Protein AF-A0A2H0BUR9-F1 (afdb_monomer_lite)

Radius of gyration: 14.23 Å; chains: 1; bounding box: 32×29×33 Å

Secondary structure (DSSP, 8-state):
---S--PPPTT--HHHHHHHHHHHHHSEEEEEEEEEEEES-TT---EEEEEEEEEEEE-S-----TT---------HHHHHHHHHH---

InterPro domains:
  IPR000086 NUDIX hydrolase domain [PF00293] (2-82)
  IPR000086 NUDIX hydrolase domain [PS51462] (1-89)
  IPR015797 NUDIX hydrolase-like domain superfamily [SSF55811] (2-84)

Foldseek 3Di:
DDDFFDDDDVPDDLVRRSQVRCCQQAQKGFDKDWDDKDDPDPVDPDIDTDIDGPPIDRHDHHHDDPPDDHDDDDDDPVVVVVCVPVPDD

Sequence (89 aa):
MELPGGAKNEGESPEDTIRRELLEKTGYTAEFYFVTRCLECGYSNTDRHCFVATHCKKVSEQQLDENEYVEVITMTLDDFRKHLRTALD

Structure (mmCIF, N/CA/C/O backbone):
data_AF-A0A2H0BUR9-F1
#
_entry.id   AF-A0A2H0BUR9-F1
#
loop_
_atom_site.group_PDB
_atom_site.id
_atom_site.type_symbol
_atom_site.label_atom_id
_atom_site.label_alt_id
_atom_site.label_comp_id
_atom_site.label_asym_id
_atom_site.label_entity_id
_atom_site.label_seq_id
_atom_site.pdbx_PDB_ins_code
_atom_site.Cartn_x
_atom_site.Cartn_y
_atom_site.Cartn_z
_atom_site.occupancy
_atom_site.B_iso_or_equiv
_atom_site.auth_seq_id
_atom_site.auth_comp_id
_atom_site.auth_asym_id
_atom_site.auth_atom_id
_atom_site.pdbx_PDB_model_num
ATOM 1 N N . MET A 1 1 ? 9.186 8.202 -6.172 1.00 88.25 1 MET A N 1
ATOM 2 C CA . MET A 1 1 ? 7.934 7.411 -6.142 1.00 88.25 1 MET A CA 1
ATOM 3 C C . MET A 1 1 ? 7.856 6.660 -4.832 1.00 88.25 1 MET A C 1
ATOM 5 O O . MET A 1 1 ? 8.893 6.250 -4.324 1.00 88.25 1 MET A O 1
ATOM 9 N N . GLU A 1 2 ? 6.649 6.464 -4.318 1.00 92.50 2 GLU A N 1
ATOM 10 C CA . GLU A 1 2 ? 6.397 5.729 -3.079 1.00 92.50 2 GLU A CA 1
ATOM 11 C C . GLU A 1 2 ? 5.297 4.686 -3.304 1.00 92.50 2 GLU A C 1
ATOM 13 O O . GLU A 1 2 ? 4.539 4.765 -4.272 1.00 92.50 2 GLU A O 1
ATOM 18 N N . LEU A 1 3 ? 5.240 3.680 -2.431 1.00 94.81 3 LEU A N 1
ATOM 19 C CA . LEU A 1 3 ? 4.134 2.724 -2.400 1.00 94.81 3 LEU A CA 1
ATOM 20 C C . LEU A 1 3 ? 2.953 3.338 -1.626 1.00 94.81 3 LEU A C 1
ATOM 22 O O . LEU A 1 3 ? 3.196 4.084 -0.677 1.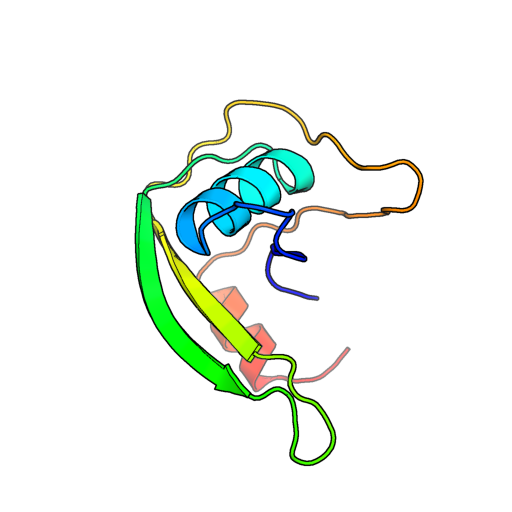00 94.81 3 LEU A O 1
ATOM 26 N N . PRO A 1 4 ? 1.693 3.017 -1.976 1.00 95.88 4 PRO A N 1
ATOM 27 C CA . PRO A 1 4 ? 0.538 3.513 -1.235 1.00 95.88 4 PRO A CA 1
ATOM 28 C C . PRO A 1 4 ? 0.539 2.987 0.205 1.00 95.88 4 PRO A C 1
ATOM 30 O O . PRO A 1 4 ? 0.843 1.818 0.458 1.00 95.88 4 PRO A O 1
ATOM 33 N N . GLY A 1 5 ? 0.168 3.856 1.138 1.00 95.62 5 GLY A N 1
ATOM 34 C CA . GLY A 1 5 ? 0.079 3.561 2.562 1.00 95.62 5 GLY A CA 1
ATOM 35 C C . GLY A 1 5 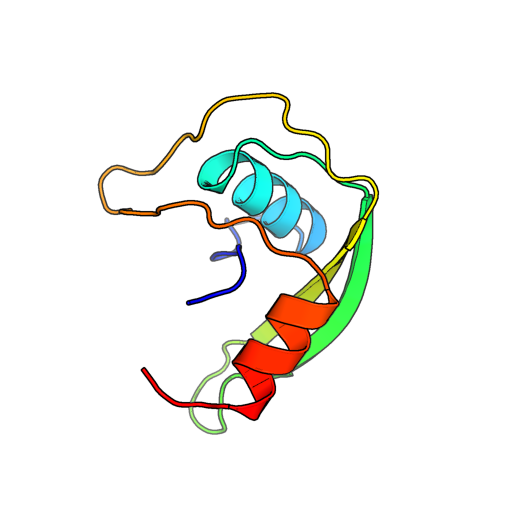? -0.001 4.843 3.384 1.00 95.62 5 GLY A C 1
ATOM 36 O O . GLY A 1 5 ? 0.139 5.945 2.851 1.00 95.62 5 GLY A O 1
ATOM 37 N N . GLY A 1 6 ? -0.187 4.687 4.690 1.00 95.62 6 GLY A N 1
ATOM 38 C CA . GLY A 1 6 ? -0.297 5.806 5.615 1.00 95.62 6 GLY A CA 1
ATOM 39 C C . GLY A 1 6 ? -0.351 5.355 7.065 1.00 95.62 6 GLY A C 1
ATOM 40 O O . GLY A 1 6 ? -0.059 4.199 7.390 1.00 95.62 6 GLY A O 1
ATOM 41 N N . ALA A 1 7 ? -0.658 6.306 7.941 1.00 95.50 7 ALA A N 1
ATOM 42 C CA . ALA A 1 7 ? -0.696 6.073 9.372 1.00 95.50 7 ALA A CA 1
ATOM 43 C C . ALA A 1 7 ? -1.981 5.345 9.776 1.00 95.50 7 ALA A C 1
ATOM 45 O O . ALA A 1 7 ? -3.052 5.523 9.202 1.00 95.50 7 ALA A O 1
ATOM 46 N N . LYS A 1 8 ? -1.851 4.525 10.812 1.00 96.12 8 LYS A N 1
ATOM 47 C CA . LYS A 1 8 ? -2.968 3.818 11.424 1.00 96.12 8 LYS A CA 1
ATOM 48 C C . LYS A 1 8 ? -3.808 4.786 12.255 1.00 96.12 8 LYS A C 1
ATOM 50 O O . LYS A 1 8 ? -3.251 5.477 13.111 1.00 96.12 8 LYS A O 1
ATOM 55 N N . ASN A 1 9 ? -5.126 4.774 12.073 1.00 95.88 9 ASN A N 1
ATOM 56 C CA . ASN A 1 9 ? -6.027 5.510 12.960 1.00 95.88 9 ASN A CA 1
ATOM 57 C C . ASN A 1 9 ? -6.178 4.804 14.316 1.00 95.88 9 ASN A C 1
ATOM 59 O O . ASN A 1 9 ? -5.859 3.622 14.484 1.00 95.88 9 ASN A O 1
ATOM 63 N N . GLU A 1 10 ? -6.683 5.521 15.317 1.00 95.94 10 GLU A N 1
ATOM 64 C CA . GLU A 1 10 ? -6.953 4.917 16.620 1.00 95.94 10 GLU A CA 1
ATOM 65 C C . GLU A 1 10 ? -7.941 3.745 16.482 1.00 95.94 10 GLU A C 1
ATOM 67 O O . GLU A 1 10 ? -9.010 3.870 15.891 1.00 95.94 10 GLU A O 1
ATOM 72 N N . GLY A 1 11 ? -7.557 2.577 17.005 1.00 96.19 11 GLY A N 1
ATOM 73 C CA . GLY A 1 11 ? -8.363 1.355 16.938 1.00 96.19 11 GLY A CA 1
ATOM 74 C C . GLY A 1 11 ? -8.264 0.550 15.635 1.00 96.19 11 GLY A C 1
ATOM 75 O O . GLY A 1 11 ? -8.717 -0.592 15.629 1.00 96.19 11 GLY A O 1
ATOM 76 N N . GLU A 1 12 ? -7.634 1.063 14.571 1.00 97.19 12 GLU A N 1
ATOM 77 C CA . GLU A 1 12 ? -7.454 0.295 13.330 1.00 97.19 12 GLU A CA 1
ATOM 78 C C . GLU A 1 12 ? -6.452 -0.861 13.508 1.00 97.19 12 GLU A C 1
ATOM 80 O O . GLU A 1 12 ? -5.451 -0.771 14.242 1.00 97.19 12 GLU A O 1
ATOM 85 N N . SER A 1 13 ? -6.710 -1.963 12.797 1.00 97.75 13 SER A N 1
ATOM 86 C CA . SER A 1 13 ? -5.693 -2.977 12.516 1.00 97.75 13 SER A CA 1
ATOM 87 C C . SER A 1 13 ? -4.799 -2.524 11.348 1.00 97.75 13 SER A C 1
ATOM 89 O O . SER A 1 13 ? -5.220 -1.693 10.535 1.00 97.75 13 SER A O 1
ATOM 91 N N . PRO A 1 14 ? -3.565 -3.047 11.221 1.00 97.50 14 PRO A N 1
ATOM 92 C CA . PRO A 1 14 ? -2.731 -2.795 10.045 1.00 97.50 14 PRO A CA 1
ATOM 93 C C . PRO A 1 14 ? -3.421 -3.159 8.719 1.00 97.50 14 PRO A C 1
ATOM 95 O O . PRO A 1 14 ? -3.273 -2.443 7.729 1.00 97.50 14 PRO A O 1
ATOM 98 N N . GLU A 1 15 ? -4.211 -4.234 8.707 1.00 98.00 15 GLU A N 1
ATOM 99 C CA . GLU A 1 15 ? -5.006 -4.673 7.560 1.00 98.00 15 GLU A CA 1
ATOM 100 C C . GLU A 1 15 ? -6.110 -3.675 7.191 1.00 98.00 15 GLU A C 1
ATOM 102 O O . GLU A 1 15 ? -6.291 -3.380 6.008 1.00 98.00 15 GLU A O 1
ATOM 107 N N . ASP A 1 16 ? -6.839 -3.141 8.175 1.00 98.38 16 ASP A N 1
ATOM 108 C CA . ASP A 1 16 ? -7.873 -2.126 7.927 1.00 98.38 16 ASP A CA 1
ATOM 109 C C . ASP A 1 16 ? -7.246 -0.827 7.414 1.00 98.38 16 ASP A C 1
ATOM 111 O O . ASP A 1 16 ? -7.739 -0.235 6.454 1.00 98.38 16 ASP A O 1
ATOM 115 N N . THR A 1 17 ? -6.099 -0.451 7.991 1.00 98.25 17 THR A N 1
ATOM 116 C CA . THR A 1 17 ? -5.330 0.736 7.591 1.00 98.25 17 THR A CA 1
ATOM 117 C C . THR A 1 17 ? -4.952 0.658 6.118 1.00 98.25 17 THR A C 1
ATOM 119 O O . THR A 1 17 ? -5.292 1.544 5.343 1.00 98.25 17 THR A O 1
ATOM 122 N N . ILE A 1 18 ? -4.280 -0.418 5.688 1.00 98.31 18 ILE A N 1
ATOM 123 C CA . ILE A 1 18 ? -3.800 -0.508 4.303 1.00 98.31 18 ILE A CA 1
ATOM 124 C C . ILE A 1 18 ? -4.950 -0.635 3.293 1.00 98.31 18 ILE A C 1
ATOM 126 O O . ILE A 1 18 ? -4.830 -0.157 2.165 1.00 98.31 18 ILE A O 1
ATOM 130 N N . ARG A 1 19 ? -6.082 -1.236 3.691 1.00 98.44 19 ARG A N 1
ATOM 131 C CA . ARG A 1 19 ? -7.302 -1.285 2.869 1.00 98.44 19 ARG A CA 1
ATOM 132 C C . ARG A 1 19 ? -7.871 0.107 2.629 1.00 98.44 19 ARG A C 1
ATOM 134 O O . ARG A 1 19 ? -8.187 0.425 1.483 1.00 98.44 19 ARG A O 1
ATOM 141 N N . ARG A 1 20 ? -7.994 0.901 3.694 1.00 98.19 20 ARG A N 1
ATOM 142 C CA . ARG A 1 20 ? -8.470 2.283 3.635 1.00 98.19 20 ARG A CA 1
ATOM 143 C C . ARG A 1 20 ? -7.518 3.150 2.812 1.00 98.19 20 ARG A C 1
ATOM 145 O O . ARG A 1 20 ? -7.939 3.716 1.812 1.00 98.19 20 ARG A O 1
ATOM 152 N N . GLU A 1 21 ? -6.234 3.149 3.159 1.00 98.00 21 GLU A N 1
ATOM 153 C CA . GLU A 1 21 ? -5.199 3.960 2.505 1.00 98.00 21 GLU A CA 1
ATOM 154 C C . GLU A 1 21 ? -5.077 3.664 1.004 1.00 98.00 21 GLU A C 1
ATOM 156 O O . GLU A 1 21 ? -4.974 4.586 0.197 1.00 98.00 21 GLU A O 1
ATOM 161 N N . LEU A 1 22 ? -5.122 2.387 0.592 1.00 98.31 22 LEU A N 1
ATOM 162 C CA . LEU A 1 22 ? -5.108 2.042 -0.832 1.00 98.31 22 LEU A CA 1
ATOM 163 C C . LEU A 1 22 ? -6.339 2.617 -1.550 1.00 98.31 22 LEU A C 1
ATOM 165 O O . LEU A 1 22 ? -6.201 3.172 -2.643 1.00 98.31 22 LEU A O 1
ATOM 169 N N . LEU A 1 23 ? -7.528 2.486 -0.956 1.00 98.19 23 LEU A N 1
ATOM 170 C CA . LEU A 1 23 ? -8.774 2.959 -1.556 1.00 98.19 23 LEU A CA 1
ATOM 171 C C . LEU A 1 23 ? -8.811 4.488 -1.651 1.00 98.19 23 LEU A C 1
ATOM 173 O O . LEU A 1 23 ? -9.094 5.010 -2.725 1.00 98.19 23 LEU A O 1
ATOM 177 N N . GLU A 1 24 ? -8.484 5.193 -0.571 1.00 97.56 24 GLU A N 1
ATOM 178 C CA . GLU A 1 24 ? -8.444 6.660 -0.513 1.00 97.56 24 GLU A CA 1
ATOM 179 C C . GLU A 1 24 ? -7.440 7.216 -1.527 1.00 97.56 24 GLU A C 1
ATOM 181 O O . GLU A 1 24 ? -7.794 8.023 -2.388 1.00 97.56 24 GLU A O 1
ATOM 186 N N . LYS A 1 25 ? -6.207 6.698 -1.532 1.00 97.19 25 LYS A N 1
ATOM 187 C CA . LYS A 1 25 ? -5.120 7.257 -2.350 1.00 97.19 25 LYS A CA 1
ATOM 188 C C . LYS A 1 25 ? -5.157 6.859 -3.809 1.00 97.19 25 LYS A C 1
ATOM 190 O O . LYS A 1 25 ? -4.555 7.542 -4.631 1.00 97.19 25 LYS A O 1
ATOM 195 N N . THR A 1 26 ? -5.805 5.745 -4.147 1.00 97.56 26 THR A N 1
ATOM 196 C CA . THR A 1 26 ? -5.724 5.195 -5.510 1.00 97.56 26 THR A CA 1
ATOM 197 C C . THR A 1 26 ? -7.066 4.824 -6.132 1.00 97.56 26 THR A C 1
ATOM 199 O O . THR A 1 26 ? -7.151 4.651 -7.349 1.00 97.56 26 THR A O 1
ATOM 202 N N . GLY A 1 27 ? -8.115 4.671 -5.322 1.00 98.12 27 GLY A N 1
ATOM 203 C CA . GLY A 1 27 ? -9.414 4.158 -5.753 1.00 98.12 27 GLY A CA 1
ATOM 204 C C . GLY A 1 27 ? -9.469 2.638 -5.946 1.00 98.12 27 GLY A C 1
ATOM 205 O O . GLY A 1 27 ? -10.462 2.120 -6.467 1.00 98.12 27 GLY A O 1
ATOM 206 N N . TYR A 1 28 ? -8.416 1.902 -5.567 1.00 98.50 28 TYR A N 1
ATOM 207 C CA . TYR A 1 28 ? -8.351 0.446 -5.711 1.00 98.50 28 TYR A CA 1
ATOM 208 C C . TYR A 1 28 ? -8.749 -0.298 -4.434 1.00 98.50 28 TYR A C 1
ATOM 210 O O . TYR A 1 28 ? -8.379 0.070 -3.325 1.00 98.50 28 TYR A O 1
ATOM 218 N N . THR A 1 29 ? -9.428 -1.429 -4.619 1.00 98.44 29 THR A N 1
ATOM 219 C CA . THR A 1 29 ? -9.582 -2.478 -3.600 1.00 98.44 29 THR A CA 1
ATOM 220 C C . THR A 1 29 ? -8.773 -3.714 -3.984 1.00 98.44 29 THR A C 1
ATOM 222 O O . THR A 1 29 ? -8.490 -3.912 -5.167 1.00 98.44 29 THR A O 1
ATOM 225 N N . ALA A 1 30 ? -8.401 -4.544 -3.008 1.00 98.56 30 ALA A N 1
ATOM 226 C CA . ALA A 1 30 ? -7.526 -5.694 -3.214 1.00 98.56 30 ALA A CA 1
ATOM 227 C C . ALA A 1 30 ? -7.672 -6.773 -2.124 1.00 98.56 30 ALA A C 1
ATOM 229 O O . ALA A 1 30 ? -8.272 -6.572 -1.058 1.00 98.56 30 ALA A O 1
ATOM 230 N N . GLU A 1 31 ? -7.055 -7.920 -2.390 1.00 98.56 31 GLU A N 1
ATOM 231 C CA . GLU A 1 31 ? -6.726 -8.934 -1.392 1.00 98.56 31 GLU A CA 1
ATOM 232 C C . GLU A 1 31 ? -5.324 -8.662 -0.843 1.00 98.56 31 GLU A C 1
ATOM 234 O O . GLU A 1 31 ? -4.386 -8.468 -1.616 1.00 98.56 31 GLU A O 1
ATOM 239 N N . PHE A 1 32 ? -5.182 -8.637 0.482 1.00 98.44 32 PHE A N 1
ATOM 240 C CA . PHE A 1 32 ? -3.943 -8.250 1.153 1.00 98.44 32 PHE A CA 1
ATOM 241 C C . PHE A 1 32 ? -3.331 -9.435 1.886 1.00 98.44 32 PHE A C 1
ATOM 243 O O . PHE A 1 32 ? -4.020 -10.144 2.619 1.00 98.44 32 PHE A O 1
ATOM 250 N N . TYR A 1 33 ? -2.020 -9.589 1.729 1.00 98.38 33 TYR A N 1
ATOM 251 C CA . TYR A 1 33 ? -1.222 -10.596 2.417 1.00 98.38 33 TYR A CA 1
ATOM 252 C C . TYR A 1 33 ? -0.111 -9.911 3.200 1.00 98.38 33 TYR A C 1
ATOM 254 O O . TYR A 1 33 ? 0.689 -9.170 2.626 1.00 98.38 33 TYR A O 1
ATOM 262 N N . PHE A 1 34 ? -0.066 -10.152 4.510 1.00 98.38 34 PHE A N 1
ATOM 263 C CA . PHE A 1 34 ? 0.998 -9.641 5.366 1.00 98.38 34 PHE A CA 1
ATOM 264 C C . PHE A 1 34 ? 2.345 -10.249 4.963 1.00 98.38 34 PHE A C 1
ATOM 266 O O . PHE A 1 34 ? 2.462 -11.463 4.795 1.00 98.38 34 PHE A O 1
ATOM 273 N N . VAL A 1 35 ? 3.361 -9.399 4.819 1.00 98.19 35 VAL A N 1
ATOM 274 C CA . VAL A 1 35 ? 4.728 -9.815 4.482 1.00 98.19 35 VAL A CA 1
ATOM 275 C C . VAL A 1 35 ? 5.619 -9.737 5.706 1.00 98.19 35 VAL A C 1
ATOM 277 O O . VAL A 1 35 ? 6.285 -10.708 6.057 1.00 98.19 35 VAL A O 1
ATOM 280 N N . THR A 1 36 ? 5.688 -8.557 6.322 1.00 97.62 36 THR A N 1
ATOM 281 C CA . THR A 1 36 ? 6.607 -8.308 7.430 1.00 97.62 36 THR A CA 1
ATOM 282 C C . THR A 1 36 ? 6.234 -7.053 8.206 1.00 97.62 36 THR A C 1
ATOM 284 O O . THR A 1 36 ? 5.489 -6.195 7.731 1.00 97.62 36 THR A O 1
ATOM 287 N N . ARG A 1 37 ? 6.820 -6.944 9.396 1.00 97.12 37 ARG A N 1
ATOM 288 C CA . ARG A 1 37 ? 6.856 -5.742 10.218 1.00 97.12 37 ARG A CA 1
ATOM 289 C C . ARG A 1 37 ? 8.317 -5.359 10.418 1.00 97.12 37 ARG A C 1
ATOM 291 O O . ARG A 1 37 ? 9.110 -6.193 10.854 1.00 97.12 37 ARG A O 1
ATOM 298 N N . CYS A 1 38 ? 8.671 -4.114 10.130 1.00 95.44 38 CYS A N 1
ATOM 299 C CA . CYS A 1 38 ? 10.016 -3.593 10.368 1.00 95.44 38 CYS A CA 1
ATOM 300 C C . CYS A 1 38 ? 9.971 -2.296 11.173 1.00 95.44 38 CYS A C 1
ATOM 302 O O . CYS A 1 38 ? 9.006 -1.546 11.090 1.00 95.44 38 CYS A O 1
ATOM 304 N N . LEU A 1 39 ? 11.013 -2.043 11.964 1.00 95.19 39 LEU A N 1
ATOM 305 C CA . LEU A 1 39 ? 11.210 -0.752 12.620 1.00 95.19 39 LEU A CA 1
ATOM 306 C C . LEU A 1 39 ? 11.818 0.233 11.622 1.00 95.19 39 LEU A C 1
ATOM 308 O O . LEU A 1 39 ? 12.687 -0.148 10.838 1.00 95.19 39 LEU A O 1
ATOM 312 N N . GLU A 1 40 ? 11.378 1.486 11.684 1.00 92.31 40 GLU A N 1
ATOM 313 C CA . GLU A 1 40 ? 11.852 2.567 10.815 1.00 92.31 40 GLU A CA 1
ATOM 314 C C . GLU A 1 40 ? 13.364 2.795 10.973 1.00 92.31 40 GLU A C 1
ATOM 316 O O . GLU A 1 40 ? 14.121 2.763 10.005 1.00 92.31 40 GLU A O 1
ATOM 321 N N . CYS A 1 41 ? 13.815 3.029 12.209 1.00 92.25 41 CYS A N 1
ATOM 322 C CA . CYS A 1 41 ? 15.216 3.269 12.545 1.00 92.25 41 CYS A CA 1
ATOM 323 C C . CYS A 1 41 ? 15.461 3.104 14.056 1.00 92.25 41 CYS A C 1
ATOM 325 O O . CYS A 1 41 ? 14.524 3.060 14.848 1.00 92.25 41 CYS A O 1
ATOM 327 N N . GLY A 1 42 ? 16.730 3.073 14.479 1.00 95.06 42 GLY A N 1
ATOM 328 C CA . GLY A 1 42 ? 17.113 2.896 15.891 1.00 95.06 42 GLY A CA 1
ATOM 329 C C . GLY A 1 42 ? 16.757 4.056 16.834 1.00 95.06 42 GLY A C 1
ATOM 330 O O . GLY A 1 42 ? 16.978 3.939 18.036 1.00 95.06 42 GLY A O 1
ATOM 3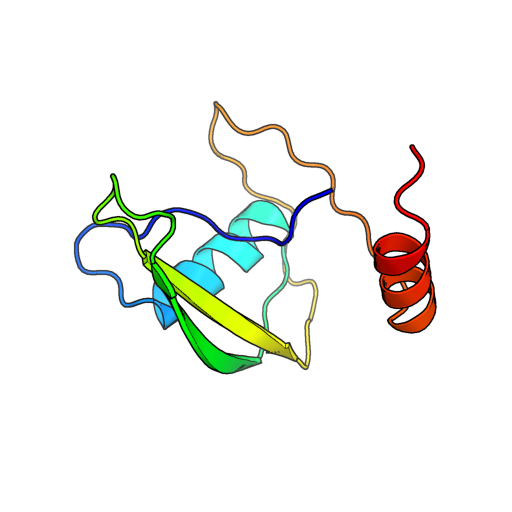31 N N . TYR A 1 43 ? 16.222 5.160 16.307 1.00 95.06 43 TYR A N 1
ATOM 332 C CA . TYR A 1 43 ? 15.822 6.349 17.069 1.00 95.06 43 TYR A CA 1
ATOM 333 C C . TYR A 1 43 ? 14.302 6.560 17.096 1.00 95.06 43 TYR A C 1
ATOM 335 O O . TYR A 1 43 ? 13.838 7.551 17.655 1.00 95.06 43 TYR A O 1
ATOM 343 N N . SER A 1 44 ? 13.530 5.655 16.488 1.00 95.12 44 SER A N 1
ATOM 344 C CA . SER A 1 44 ? 12.073 5.731 16.420 1.00 95.12 44 SER A CA 1
ATOM 345 C C . SER A 1 44 ? 11.434 4.441 16.928 1.00 95.12 44 SER A C 1
ATOM 347 O O . SER A 1 44 ? 11.995 3.354 16.799 1.00 95.12 44 SER A O 1
ATOM 349 N N . ASN A 1 45 ? 10.237 4.563 17.497 1.00 93.25 45 ASN A N 1
ATOM 350 C CA . ASN A 1 45 ? 9.361 3.431 17.790 1.00 93.25 45 ASN A CA 1
ATOM 351 C C . ASN A 1 45 ? 8.356 3.157 16.658 1.00 93.25 45 ASN A C 1
ATOM 353 O O . ASN A 1 45 ? 7.538 2.248 16.791 1.00 93.25 45 ASN A O 1
ATOM 357 N N . THR A 1 46 ? 8.410 3.925 15.565 1.00 95.00 46 THR A N 1
ATOM 358 C CA . THR A 1 46 ? 7.602 3.686 14.371 1.00 95.00 46 THR A CA 1
ATOM 359 C C . THR A 1 46 ? 7.967 2.339 13.769 1.00 95.00 46 THR A C 1
ATOM 361 O O . THR A 1 46 ? 9.134 2.061 13.474 1.00 95.00 46 THR A O 1
ATOM 364 N N . ASP A 1 47 ? 6.951 1.517 13.546 1.00 94.12 47 ASP A N 1
ATOM 365 C CA . ASP A 1 47 ? 7.048 0.340 12.709 1.00 94.12 47 ASP A CA 1
ATOM 366 C C . ASP A 1 47 ? 6.238 0.513 11.425 1.00 94.12 47 ASP A C 1
ATOM 368 O O . ASP A 1 47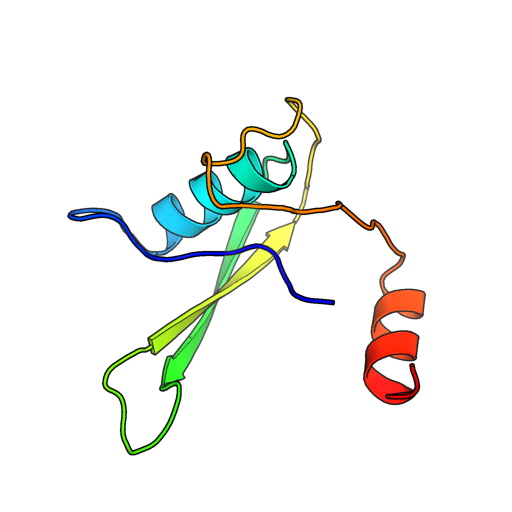 ? 5.292 1.296 11.338 1.00 94.12 47 ASP A O 1
ATOM 372 N N . ARG A 1 48 ? 6.635 -0.231 10.398 1.00 96.25 48 ARG A N 1
ATOM 373 C CA . ARG A 1 48 ? 5.912 -0.346 9.138 1.00 96.25 48 ARG A CA 1
ATOM 374 C C . ARG A 1 48 ? 5.421 -1.771 8.999 1.00 96.25 48 ARG A C 1
ATOM 376 O O . ARG A 1 48 ? 6.199 -2.716 9.130 1.00 96.25 48 ARG A O 1
ATOM 383 N N . HIS A 1 49 ? 4.131 -1.910 8.730 1.00 97.75 49 HIS A N 1
ATOM 384 C CA . HIS A 1 49 ? 3.505 -3.182 8.402 1.00 97.75 49 HIS A CA 1
ATOM 385 C C . HIS A 1 49 ? 3.360 -3.254 6.883 1.00 97.75 49 HIS A C 1
ATOM 387 O O . HIS A 1 49 ? 2.630 -2.469 6.282 1.00 97.75 49 HIS A O 1
ATOM 393 N N . CYS A 1 50 ? 4.102 -4.164 6.261 1.00 97.88 50 CYS A N 1
ATOM 394 C CA . CYS A 1 50 ? 4.195 -4.270 4.812 1.00 97.88 50 CYS A CA 1
ATOM 395 C C . CYS A 1 50 ? 3.302 -5.399 4.301 1.00 97.88 50 CYS A C 1
ATOM 397 O O . CYS A 1 50 ? 3.355 -6.525 4.806 1.00 97.88 50 CYS A O 1
ATOM 399 N N . PHE A 1 51 ? 2.542 -5.108 3.249 1.00 98.56 51 PHE A N 1
ATOM 400 C CA . PHE A 1 51 ? 1.604 -6.034 2.624 1.00 98.56 51 PHE A CA 1
ATOM 401 C C . PHE A 1 51 ? 1.868 -6.155 1.125 1.00 98.56 51 PHE A C 1
ATOM 403 O O . PHE A 1 51 ? 2.336 -5.213 0.486 1.00 98.56 51 PHE A O 1
ATOM 410 N N . VAL A 1 52 ? 1.504 -7.301 0.553 1.00 98.25 52 VAL A N 1
ATOM 411 C CA . VAL A 1 52 ? 1.296 -7.444 -0.892 1.00 98.25 52 VAL A CA 1
ATOM 412 C C . VAL A 1 52 ? -0.202 -7.389 -1.162 1.00 98.25 52 VAL A C 1
ATOM 414 O O . VAL A 1 52 ? -0.959 -8.190 -0.616 1.00 98.25 52 VAL A O 1
ATOM 417 N N . ALA A 1 53 ? -0.611 -6.453 -2.017 1.00 98.12 53 ALA A N 1
ATOM 418 C CA . ALA A 1 53 ? -1.962 -6.361 -2.550 1.00 98.12 53 ALA A CA 1
ATOM 419 C C . ALA A 1 53 ? -2.038 -7.102 -3.895 1.00 98.12 53 ALA A C 1
ATOM 421 O O . ALA A 1 53 ? -1.228 -6.863 -4.792 1.00 98.12 53 ALA A O 1
ATOM 422 N N . THR A 1 54 ? -3.007 -8.001 -4.044 1.00 98.12 54 THR A N 1
ATOM 423 C CA . THR A 1 54 ? -3.283 -8.717 -5.298 1.00 98.12 54 THR A CA 1
ATOM 424 C C . THR A 1 54 ? -4.753 -8.586 -5.678 1.00 98.12 54 THR A C 1
ATOM 426 O O . THR A 1 54 ? -5.570 -8.115 -4.888 1.00 98.12 54 THR A O 1
ATOM 429 N N . HIS A 1 55 ? -5.095 -8.985 -6.906 1.00 98.06 55 HIS A N 1
ATOM 430 C CA . HIS A 1 55 ? -6.457 -8.859 -7.431 1.00 98.06 55 HIS A CA 1
ATOM 431 C C . HIS A 1 55 ? -7.002 -7.422 -7.345 1.00 98.06 55 HIS A C 1
ATOM 433 O O . HIS A 1 55 ? -8.197 -7.216 -7.131 1.00 98.06 55 HIS A O 1
ATOM 439 N N . CYS A 1 56 ? -6.119 -6.434 -7.532 1.00 97.94 56 CYS A N 1
ATOM 440 C CA . CYS A 1 56 ? -6.458 -5.021 -7.440 1.00 97.94 56 CYS A CA 1
ATOM 441 C C . CYS A 1 56 ? -7.514 -4.637 -8.485 1.00 97.94 56 CYS A C 1
ATOM 443 O O . CYS A 1 56 ? -7.345 -4.902 -9.677 1.00 97.94 56 CYS A O 1
ATOM 445 N N . LYS A 1 57 ? -8.589 -3.978 -8.049 1.00 98.31 57 LYS A N 1
ATOM 446 C CA . LYS A 1 57 ? -9.660 -3.466 -8.916 1.00 98.31 57 LYS A CA 1
ATOM 447 C C . LYS A 1 57 ? -9.928 -2.005 -8.592 1.00 98.31 57 LYS A C 1
ATOM 449 O O . LYS A 1 57 ? -10.177 -1.693 -7.430 1.00 98.31 57 LYS A O 1
ATOM 454 N N . LYS A 1 58 ? -9.916 -1.133 -9.605 1.00 98.12 58 LYS A N 1
ATOM 455 C CA . LYS A 1 58 ? -10.344 0.261 -9.445 1.00 98.12 58 LYS A CA 1
ATOM 456 C C . LYS A 1 58 ? -11.861 0.277 -9.273 1.00 98.12 58 LYS A C 1
ATOM 458 O O . LYS A 1 58 ? -12.580 -0.194 -10.153 1.00 98.1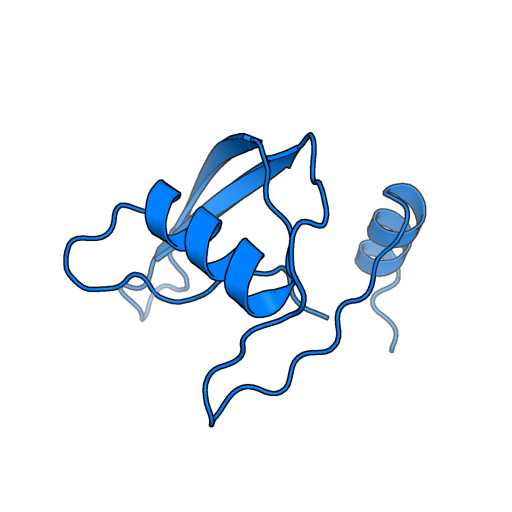2 58 LYS A O 1
ATOM 463 N N . VAL A 1 59 ? -12.330 0.755 -8.128 1.00 98.50 59 VAL A N 1
ATOM 464 C CA . VAL A 1 59 ? -13.755 0.765 -7.747 1.00 98.50 59 VAL A CA 1
ATOM 465 C C . VAL A 1 59 ? -14.271 2.165 -7.436 1.00 98.50 59 VAL A C 1
ATOM 467 O O . VAL A 1 59 ? -15.481 2.370 -7.398 1.00 98.50 59 VAL A O 1
ATOM 470 N N . SER A 1 60 ? -13.373 3.129 -7.254 1.00 97.88 60 SER A N 1
ATOM 471 C CA . SER A 1 60 ? -13.706 4.538 -7.087 1.00 97.88 60 SER A CA 1
ATOM 472 C C . SER A 1 60 ? -12.625 5.425 -7.695 1.00 97.88 60 SER A C 1
ATOM 474 O O . SER A 1 60 ? -11.572 4.952 -8.127 1.00 97.88 60 SER A O 1
ATOM 476 N N . GLU A 1 61 ? -12.890 6.726 -7.721 1.00 97.06 61 GLU A N 1
ATOM 477 C CA . GLU A 1 61 ? -11.831 7.721 -7.852 1.00 97.06 61 GLU A CA 1
ATOM 478 C C . GLU A 1 61 ? -11.138 7.950 -6.501 1.00 97.06 61 GLU A C 1
ATOM 480 O O . GLU A 1 61 ? -11.597 7.471 -5.457 1.00 97.06 61 GLU A O 1
ATOM 485 N N . GLN A 1 62 ? -10.008 8.650 -6.562 1.00 96.69 62 GLN A N 1
ATOM 486 C CA . GLN A 1 62 ? -9.175 9.017 -5.423 1.00 96.69 62 GLN A CA 1
ATOM 487 C C . GLN A 1 62 ? -9.904 10.009 -4.498 1.00 96.69 62 GLN A C 1
ATOM 489 O O . GLN A 1 62 ? -10.590 10.920 -4.965 1.00 96.69 62 GLN A O 1
ATOM 494 N N . GLN A 1 63 ? -9.753 9.818 -3.190 1.00 96.75 63 GLN A N 1
ATOM 495 C CA . GLN A 1 63 ? -10.329 10.621 -2.111 1.00 96.75 63 GLN A CA 1
ATOM 496 C C . GLN A 1 63 ? -9.197 10.994 -1.153 1.00 96.75 63 GLN A C 1
ATOM 498 O O . GLN A 1 63 ? -8.868 10.228 -0.255 1.00 96.75 63 GLN A O 1
ATOM 503 N N . LEU A 1 64 ? -8.562 12.135 -1.413 1.00 95.94 64 LEU A N 1
ATOM 504 C CA . LEU A 1 64 ? -7.443 12.630 -0.616 1.00 95.94 64 LEU A CA 1
ATOM 505 C C . LEU A 1 64 ? -7.908 13.524 0.521 1.00 95.94 64 LEU A C 1
ATOM 507 O O . LEU A 1 64 ? -8.873 14.277 0.367 1.00 95.94 64 LEU A O 1
ATOM 511 N N . ASP A 1 65 ? -7.131 13.517 1.597 1.00 92.38 65 ASP A N 1
ATOM 512 C CA . ASP A 1 65 ? -7.208 14.556 2.614 1.00 92.38 65 ASP A CA 1
ATOM 513 C C . ASP A 1 65 ? -6.718 15.907 2.069 1.00 92.38 65 ASP A C 1
ATOM 515 O O . ASP A 1 65 ? -5.940 15.987 1.117 1.00 92.38 65 ASP A O 1
ATOM 519 N N . GLU A 1 66 ? -7.127 16.999 2.720 1.00 93.31 66 GLU A N 1
ATOM 520 C CA . GLU A 1 66 ? -6.825 18.380 2.297 1.00 93.31 66 GLU A CA 1
ATOM 521 C C . GLU A 1 66 ? -5.320 18.679 2.149 1.00 93.31 66 GLU A C 1
ATOM 523 O O . GLU A 1 66 ? -4.931 19.593 1.422 1.00 93.31 66 GLU A O 1
ATOM 528 N N . ASN A 1 67 ? -4.472 17.914 2.843 1.00 92.31 67 ASN A N 1
ATOM 529 C CA . ASN A 1 67 ? -3.021 18.097 2.867 1.00 92.31 67 ASN A CA 1
ATOM 530 C C . ASN A 1 67 ? -2.259 17.078 2.006 1.00 92.31 67 ASN A C 1
ATOM 532 O O . ASN A 1 67 ? -1.028 17.050 2.049 1.00 92.31 67 ASN A O 1
ATOM 536 N N . GLU A 1 68 ? -2.957 16.242 1.238 1.00 92.75 68 GLU A N 1
ATOM 537 C CA . GLU A 1 68 ? -2.339 15.234 0.382 1.00 92.75 68 GLU A CA 1
ATOM 538 C C . GLU A 1 68 ? -2.373 15.645 -1.095 1.00 92.75 68 GLU A C 1
ATOM 540 O O . GLU A 1 68 ? -3.364 16.155 -1.612 1.00 92.75 68 GLU A O 1
ATOM 545 N N . TYR A 1 69 ? -1.268 15.389 -1.798 1.00 93.94 69 TYR A N 1
ATOM 546 C CA . TYR A 1 69 ? -1.118 15.635 -3.233 1.00 93.94 69 TYR A CA 1
ATOM 547 C C . TYR A 1 69 ? -0.470 14.402 -3.860 1.00 93.94 69 TYR A C 1
ATOM 549 O O . TYR A 1 69 ? 0.745 14.222 -3.787 1.00 93.94 69 TYR A O 1
ATOM 557 N N . VAL A 1 70 ? -1.292 13.521 -4.432 1.00 94.19 70 VAL A N 1
ATOM 558 C CA . VAL A 1 70 ? -0.867 12.198 -4.911 1.00 94.19 70 VAL A CA 1
ATOM 559 C C . VAL A 1 70 ? -1.287 12.008 -6.365 1.00 94.19 70 VAL A C 1
ATOM 561 O O . VAL A 1 70 ? -2.441 12.246 -6.715 1.00 94.19 70 VAL A O 1
ATOM 564 N N . GLU A 1 71 ? -0.356 11.535 -7.194 1.00 95.69 71 GLU A N 1
ATOM 565 C CA . GLU A 1 71 ? -0.611 11.041 -8.549 1.00 95.69 71 GLU A CA 1
ATOM 566 C C . GLU A 1 71 ? -0.397 9.522 -8.589 1.00 95.69 71 GLU A C 1
ATOM 568 O O . GLU A 1 71 ? 0.639 9.014 -8.152 1.00 95.69 71 GLU A O 1
ATOM 573 N N . VAL A 1 72 ? -1.373 8.785 -9.126 1.00 95.56 72 VAL A N 1
ATOM 574 C CA . VAL A 1 72 ? -1.298 7.323 -9.231 1.00 95.56 72 VAL A CA 1
ATOM 575 C C . VAL A 1 72 ? -0.597 6.917 -10.522 1.00 95.56 72 VAL A C 1
ATOM 577 O O . VAL A 1 72 ? -1.133 7.083 -11.617 1.00 95.56 72 VAL A O 1
ATOM 580 N N . ILE A 1 73 ? 0.564 6.278 -10.382 1.00 95.19 73 ILE A N 1
ATOM 581 C CA . ILE A 1 73 ? 1.306 5.684 -11.496 1.00 95.19 73 ILE A CA 1
ATOM 582 C C . ILE A 1 73 ? 1.125 4.166 -11.457 1.00 95.19 73 ILE A C 1
ATOM 584 O O . ILE A 1 73 ? 1.478 3.506 -10.481 1.00 95.19 73 ILE A O 1
ATOM 588 N N . THR A 1 74 ? 0.602 3.598 -12.545 1.00 95.25 74 THR A N 1
ATOM 589 C CA . THR A 1 74 ? 0.555 2.141 -12.739 1.00 95.25 74 THR A CA 1
ATOM 590 C C . THR A 1 74 ? 1.680 1.709 -13.669 1.00 95.25 74 THR A C 1
ATOM 592 O O . THR A 1 74 ? 1.977 2.382 -14.654 1.00 95.25 74 THR A O 1
ATOM 595 N N . MET A 1 75 ? 2.328 0.590 -13.352 1.00 94.81 75 MET A N 1
ATOM 596 C CA . MET A 1 75 ? 3.424 0.052 -14.153 1.00 94.81 75 MET A CA 1
ATOM 597 C C . MET A 1 75 ? 3.439 -1.470 -14.102 1.00 94.81 75 MET A C 1
ATOM 599 O O . MET A 1 75 ? 2.892 -2.084 -13.181 1.00 94.81 75 MET A O 1
ATOM 603 N N . THR A 1 76 ? 4.073 -2.088 -15.095 1.00 96.75 76 THR A N 1
ATOM 604 C CA . THR A 1 76 ? 4.286 -3.535 -15.074 1.00 96.75 76 THR A CA 1
ATOM 605 C C . THR A 1 76 ? 5.288 -3.908 -13.979 1.00 96.75 76 THR A C 1
ATOM 607 O O . THR A 1 76 ? 6.115 -3.095 -13.561 1.00 96.75 76 THR A O 1
ATOM 610 N N . LEU A 1 77 ? 5.255 -5.161 -13.517 1.00 93.75 77 LEU A N 1
ATOM 611 C CA . LEU A 1 77 ? 6.220 -5.641 -12.523 1.00 93.75 77 LEU A CA 1
ATOM 612 C C . LEU A 1 77 ? 7.669 -5.557 -13.035 1.00 93.75 77 LEU A C 1
ATOM 614 O O . LEU A 1 77 ? 8.591 -5.340 -12.248 1.00 93.75 77 LEU A O 1
ATOM 618 N N . ASP A 1 78 ? 7.876 -5.721 -14.339 1.00 96.06 78 ASP A N 1
ATOM 619 C CA . ASP A 1 78 ? 9.204 -5.631 -14.940 1.00 96.06 78 ASP A CA 1
ATOM 620 C C . ASP A 1 78 ? 9.703 -4.184 -14.999 1.00 96.06 78 ASP A C 1
ATOM 622 O O . ASP A 1 78 ? 10.854 -3.935 -14.630 1.00 96.06 78 ASP A O 1
ATOM 626 N N . ASP A 1 79 ? 8.837 -3.223 -15.338 1.00 94.69 79 ASP A N 1
ATOM 627 C CA . ASP A 1 79 ? 9.168 -1.794 -15.262 1.00 94.69 79 ASP A CA 1
ATOM 628 C C . ASP A 1 79 ? 9.457 -1.365 -13.821 1.00 94.69 79 ASP A C 1
ATOM 630 O O . ASP A 1 79 ? 10.449 -0.680 -13.574 1.00 94.69 79 ASP A O 1
ATOM 634 N N . PHE A 1 80 ? 8.668 -1.844 -12.852 1.00 93.31 80 PHE A N 1
ATOM 635 C CA . PHE A 1 80 ? 8.911 -1.588 -11.431 1.00 93.31 80 PHE A CA 1
ATOM 636 C C . PHE A 1 80 ? 10.277 -2.115 -10.980 1.00 93.31 80 PHE A C 1
ATOM 638 O O . PHE A 1 80 ? 11.065 -1.399 -10.361 1.00 93.31 80 PHE A O 1
ATOM 64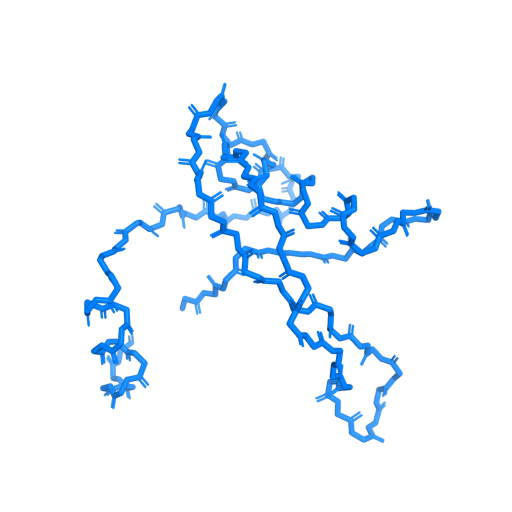5 N N . ARG A 1 81 ? 10.615 -3.360 -11.342 1.00 93.25 81 ARG A N 1
ATOM 646 C CA . ARG A 1 81 ? 11.931 -3.953 -11.048 1.00 93.25 81 ARG A CA 1
ATOM 647 C C . ARG A 1 81 ? 13.071 -3.202 -11.722 1.00 93.25 81 ARG A C 1
ATOM 649 O O . ARG A 1 81 ? 14.155 -3.123 -11.146 1.00 93.25 81 ARG A O 1
ATOM 656 N N . LYS A 1 82 ? 12.858 -2.706 -12.941 1.00 93.62 82 LYS A N 1
ATOM 657 C CA . LYS A 1 82 ? 13.837 -1.876 -13.642 1.00 93.62 82 LYS A CA 1
ATOM 658 C C . LYS A 1 82 ? 14.040 -0.567 -12.886 1.00 93.62 82 LYS A C 1
ATOM 660 O O . LYS A 1 82 ? 15.179 -0.280 -12.537 1.00 93.62 82 LYS A O 1
ATOM 665 N N . HIS A 1 83 ? 12.959 0.135 -12.546 1.00 90.19 83 HIS A N 1
ATOM 666 C CA . HIS A 1 83 ? 12.999 1.389 -11.795 1.00 90.19 83 HIS A CA 1
ATOM 667 C C . HIS A 1 83 ? 13.762 1.248 -10.467 1.00 90.19 83 HIS A C 1
ATOM 669 O O . HIS A 1 83 ? 14.689 2.013 -10.209 1.00 90.19 83 HIS A O 1
ATOM 675 N N . LEU A 1 84 ? 13.469 0.206 -9.675 1.00 90.75 84 LEU A N 1
ATOM 676 C CA . LEU A 1 84 ? 14.176 -0.064 -8.412 1.00 90.75 84 LEU A CA 1
ATOM 677 C C . LEU A 1 84 ? 15.689 -0.277 -8.578 1.00 90.75 84 LEU A C 1
ATOM 679 O O . LEU A 1 84 ? 16.454 -0.006 -7.657 1.00 90.75 84 LEU A O 1
ATOM 683 N N . ARG A 1 85 ? 16.129 -0.812 -9.721 1.00 90.19 85 ARG A N 1
ATOM 684 C CA . ARG A 1 85 ? 17.539 -1.148 -9.976 1.00 90.19 85 ARG A CA 1
ATOM 685 C C . ARG A 1 85 ? 18.321 -0.020 -10.623 1.00 90.19 85 ARG A C 1
ATOM 687 O O . ARG A 1 85 ? 19.544 -0.025 -10.529 1.00 90.19 85 ARG A O 1
ATOM 694 N N . THR A 1 86 ? 17.647 0.882 -11.328 1.00 85.62 86 THR A N 1
ATOM 695 C CA . THR A 1 86 ? 18.326 1.933 -12.084 1.00 85.62 86 THR A CA 1
ATOM 696 C C . THR A 1 86 ? 18.574 3.190 -11.274 1.00 85.62 86 THR A C 1
ATOM 698 O O . THR A 1 86 ? 19.449 3.930 -11.699 1.00 85.62 86 THR A O 1
ATOM 701 N N . ALA A 1 87 ? 17.868 3.396 -10.148 1.00 62.81 87 ALA A N 1
ATOM 702 C CA . ALA A 1 87 ? 18.063 4.490 -9.183 1.00 62.81 87 ALA A CA 1
ATOM 703 C C . ALA A 1 87 ? 18.668 5.760 -9.814 1.00 62.81 87 ALA A C 1
ATOM 705 O O . ALA A 1 87 ? 19.727 6.226 -9.402 1.00 62.81 87 ALA A O 1
ATOM 706 N N . LEU A 1 88 ? 18.027 6.253 -10.873 1.00 53.56 88 LEU A N 1
ATOM 707 C CA . LEU A 1 88 ? 18.388 7.463 -11.592 1.00 53.56 88 LEU A CA 1
ATOM 708 C C . LEU A 1 88 ? 17.074 8.108 -12.031 1.00 53.56 88 LEU A C 1
ATOM 710 O O . LEU A 1 88 ? 16.273 7.467 -12.719 1.00 53.56 88 LEU A O 1
ATOM 714 N N . ASP A 1 89 ? 16.945 9.347 -11.565 1.00 43.12 89 ASP A N 1
ATOM 715 C CA . ASP A 1 89 ? 15.887 10.356 -11.698 1.00 43.12 89 ASP A CA 1
ATOM 716 C C . ASP A 1 89 ? 14.688 10.230 -10.738 1.00 43.12 89 ASP A C 1
ATOM 718 O O . ASP A 1 89 ? 13.765 9.411 -10.959 1.00 43.12 89 ASP A O 1
#

pLDDT: mean 94.47, std 8.25, range [43.12, 98.56]

Organism: NCBI:txid1975041